Protein AF-A0A522BRF7-F1 (afdb_monomer)

Sequence (119 aa):
MVVQAAAGAQRKLGMETRAELAAFFSPSGPRACLAELALAGEHLLVGSWPMADPARLQGLSPAEQAVAALLLAGSTQADMARHRGVSERTVANQVQGLYRKLGVHSRVALAAVLQMRAG

Solvent-accessible surface area (backbone atoms only — not comparable to full-atom values): 7022 Å² total; per-residue (Å²): 141,70,71,68,62,53,61,56,48,25,67,75,68,71,40,93,44,73,64,55,50,50,46,40,68,27,86,69,14,56,54,55,66,45,43,80,45,77,54,98,88,42,85,41,81,48,62,67,85,70,59,56,28,66,79,62,47,70,83,44,54,74,70,51,46,54,52,50,45,41,54,64,69,68,52,48,55,65,53,49,11,64,76,67,76,49,54,46,68,57,40,52,53,52,51,52,52,49,28,61,75,70,76,33,92,47,73,65,51,45,47,53,61,32,28,40,62,83,129

Foldseek 3Di:
DPPVVQVVCCVVVVNPDSVLVCQCVDCQHLQVQWDWDQDPNDTDTDHDPPQFAVVLCVVDDPVLVVLLRCLSVVHDLVRVCVVVVHDSVVSVVSVVVSCVVQVHDDSSRSSGSGNGDDD

Radius of gyration: 16.09 Å; Cα contacts (8 Å, |Δi|>4): 114; chains: 1; bounding box: 34×35×46 Å

Structure (mmCIF, N/CA/C/O backbone):
data_AF-A0A522BRF7-F1
#
_entry.id   AF-A0A522BRF7-F1
#
loop_
_atom_site.group_PDB
_atom_site.id
_atom_site.type_symbol
_atom_site.label_atom_id
_atom_site.label_alt_id
_atom_site.label_comp_id
_atom_site.label_asym_id
_atom_site.label_entity_id
_atom_site.label_seq_id
_atom_site.pdbx_PDB_ins_code
_atom_site.Cartn_x
_atom_site.Cartn_y
_atom_site.Cartn_z
_atom_site.occupancy
_atom_site.B_iso_or_equiv
_atom_site.auth_seq_id
_atom_site.auth_comp_id
_atom_site.auth_asym_id
_atom_site.auth_atom_id
_atom_site.pdbx_PDB_model_num
ATOM 1 N N . MET A 1 1 ? 4.403 6.011 -35.173 1.00 36.34 1 MET A N 1
ATOM 2 C CA . MET A 1 1 ? 3.473 4.956 -34.703 1.00 36.34 1 MET A CA 1
ATOM 3 C C . MET A 1 1 ? 3.633 4.632 -33.200 1.00 36.34 1 MET A C 1
ATOM 5 O O . MET A 1 1 ? 3.444 3.494 -32.806 1.00 36.34 1 MET A O 1
ATOM 9 N N . VAL A 1 2 ? 3.949 5.615 -32.335 1.00 39.22 2 VAL A N 1
ATOM 10 C CA . VAL A 1 2 ? 4.232 5.390 -30.888 1.00 39.22 2 VAL A CA 1
ATOM 11 C C . VAL A 1 2 ? 3.130 5.967 -29.972 1.00 39.22 2 VAL A C 1
ATOM 13 O O . VAL A 1 2 ? 3.043 5.648 -28.793 1.00 39.22 2 VAL A O 1
ATOM 16 N N . VAL A 1 3 ? 2.216 6.781 -30.516 1.00 41.59 3 VAL A N 1
ATOM 17 C CA . VAL A 1 3 ? 1.229 7.544 -29.725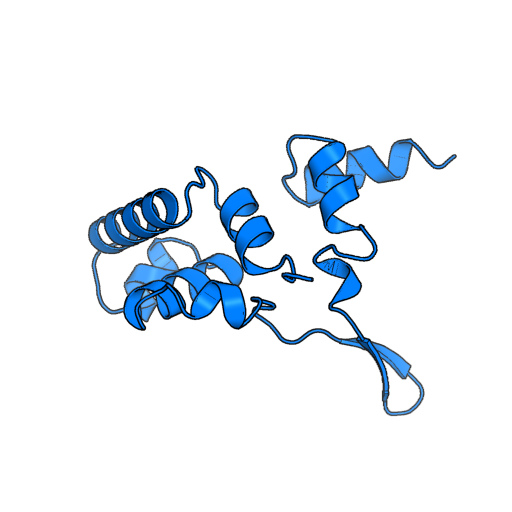 1.00 41.59 3 VAL A CA 1
ATOM 18 C C . VAL A 1 3 ? 0.000 6.709 -29.317 1.00 41.59 3 VAL A C 1
ATOM 20 O O . VAL A 1 3 ? -0.571 6.951 -28.257 1.00 41.59 3 VAL A O 1
ATOM 23 N N . GLN A 1 4 ? -0.387 5.687 -30.094 1.00 41.25 4 GLN A N 1
ATOM 24 C CA . GLN A 1 4 ? -1.579 4.866 -29.806 1.00 41.25 4 GLN A CA 1
ATOM 25 C C . GLN A 1 4 ? -1.372 3.812 -28.706 1.00 41.25 4 GLN A C 1
ATOM 27 O O . GLN A 1 4 ? -2.322 3.497 -27.988 1.00 41.25 4 GLN A O 1
ATOM 32 N N . ALA A 1 5 ? -0.148 3.305 -28.521 1.00 48.78 5 ALA A N 1
ATOM 33 C CA . ALA A 1 5 ? 0.144 2.311 -27.483 1.00 48.78 5 ALA A CA 1
ATOM 34 C C . ALA A 1 5 ? -0.060 2.880 -26.065 1.00 48.78 5 ALA A C 1
ATOM 36 O O . ALA A 1 5 ? -0.542 2.180 -25.175 1.00 48.78 5 ALA A O 1
ATOM 37 N N . ALA A 1 6 ? 0.220 4.175 -25.879 1.00 51.78 6 ALA A N 1
ATOM 38 C CA . ALA A 1 6 ? 0.078 4.862 -24.600 1.00 51.78 6 ALA A CA 1
ATOM 39 C C . ALA A 1 6 ? -1.385 4.932 -24.126 1.00 51.78 6 ALA A C 1
ATOM 41 O O . ALA A 1 6 ? -1.670 4.562 -22.995 1.00 51.78 6 ALA 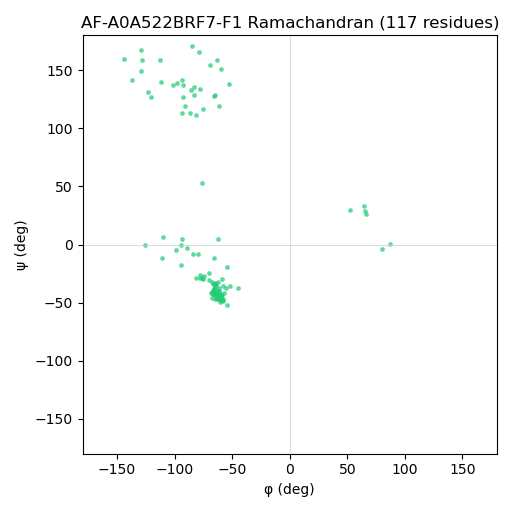A O 1
ATOM 42 N N . ALA A 1 7 ? -2.334 5.315 -24.988 1.00 53.06 7 ALA A N 1
ATOM 43 C CA . ALA A 1 7 ? -3.747 5.436 -24.604 1.00 53.06 7 ALA A CA 1
ATOM 44 C C . ALA A 1 7 ? -4.400 4.082 -24.263 1.00 53.06 7 ALA A C 1
ATOM 46 O O . ALA A 1 7 ? -5.245 3.990 -23.370 1.00 53.06 7 ALA A O 1
ATOM 47 N N . GLY A 1 8 ? -3.987 3.015 -24.959 1.00 55.97 8 GLY A N 1
ATOM 48 C CA . GLY A 1 8 ? -4.402 1.648 -24.641 1.00 55.97 8 GLY A CA 1
ATOM 49 C C . GLY A 1 8 ? -3.866 1.179 -23.288 1.00 55.97 8 GLY A C 1
ATOM 50 O O . GLY A 1 8 ? -4.610 0.576 -22.515 1.00 55.97 8 GLY A O 1
ATOM 51 N N . ALA A 1 9 ? -2.607 1.502 -22.984 1.00 61.06 9 ALA A N 1
ATOM 52 C CA . ALA A 1 9 ? -2.001 1.219 -21.690 1.00 61.06 9 ALA A CA 1
ATOM 53 C C . ALA A 1 9 ? -2.653 2.030 -20.557 1.00 61.06 9 ALA A C 1
ATOM 55 O O . ALA A 1 9 ? -2.982 1.442 -19.539 1.00 61.06 9 ALA A O 1
ATOM 56 N N . GLN A 1 10 ? -2.945 3.325 -20.747 1.00 67.12 10 GLN A N 1
ATOM 57 C CA . GLN A 1 10 ? -3.619 4.161 -19.737 1.00 67.12 10 GLN A CA 1
ATOM 58 C C . GLN A 1 10 ? -4.942 3.554 -19.265 1.00 67.12 10 GLN A C 1
ATOM 60 O O . GLN A 1 10 ? -5.130 3.346 -18.070 1.00 67.12 10 GLN A O 1
ATOM 65 N N . ARG A 1 11 ? -5.834 3.198 -20.205 1.00 67.12 11 ARG A N 1
ATOM 66 C CA . ARG A 1 11 ? -7.123 2.573 -19.863 1.00 67.12 11 ARG A CA 1
ATOM 67 C C . ARG A 1 11 ? -6.958 1.214 -19.194 1.00 67.12 11 ARG A C 1
ATOM 69 O O . ARG A 1 11 ? -7.684 0.917 -18.257 1.00 67.12 11 ARG A O 1
ATOM 76 N N . LYS A 1 12 ? -6.029 0.384 -19.677 1.00 63.72 12 LYS A N 1
ATOM 77 C CA . LYS A 1 12 ? -5.800 -0.953 -19.105 1.00 63.72 12 LYS A CA 1
ATOM 78 C C . LYS A 1 12 ? -5.163 -0.899 -17.716 1.00 63.72 12 LYS A C 1
ATOM 80 O O . LYS A 1 12 ? -5.411 -1.789 -16.915 1.00 63.72 12 LYS A O 1
ATOM 85 N N . LEU A 1 13 ? -4.357 0.124 -17.446 1.00 62.66 13 LEU A N 1
ATOM 86 C CA . LEU A 1 13 ? -3.652 0.315 -16.178 1.00 62.66 13 LEU A CA 1
ATOM 87 C C . LEU A 1 13 ? -4.417 1.218 -15.197 1.00 62.66 13 LEU A C 1
ATOM 89 O O . LEU A 1 13 ? -3.935 1.440 -14.091 1.00 62.66 13 LEU A O 1
ATOM 93 N N . GLY A 1 14 ? -5.595 1.731 -15.578 1.00 68.00 14 GLY A N 1
ATOM 94 C CA . GLY A 1 14 ? -6.415 2.600 -14.727 1.00 68.00 14 GLY A CA 1
ATOM 95 C C . GLY A 1 14 ? -5.764 3.949 -14.412 1.00 68.00 14 GLY A C 1
ATOM 96 O O . GLY A 1 14 ? -6.006 4.500 -13.344 1.00 68.00 14 GLY A O 1
ATOM 97 N N . MET A 1 15 ? -4.915 4.452 -15.310 1.00 79.94 15 MET A N 1
ATOM 98 C CA . MET A 1 15 ? -4.224 5.734 -15.155 1.00 79.94 15 MET A CA 1
ATOM 99 C C . MET A 1 15 ? -5.038 6.841 -15.820 1.00 79.94 15 MET A C 1
ATOM 101 O O . MET A 1 15 ? -5.386 6.742 -17.002 1.00 79.94 15 MET A O 1
ATOM 105 N N . GLU A 1 16 ? -5.321 7.901 -15.071 1.00 73.12 16 GLU A N 1
ATOM 106 C CA . GLU A 1 16 ? -6.154 9.026 -15.495 1.00 73.12 16 GLU A CA 1
ATOM 107 C C . GLU A 1 16 ? -5.404 9.947 -16.460 1.00 73.12 16 GLU A C 1
ATOM 109 O O . GLU A 1 16 ? -6.002 10.554 -17.351 1.00 73.12 16 GLU A O 1
ATOM 114 N N . THR A 1 17 ? -4.074 10.025 -16.337 1.00 76.06 17 THR A N 1
ATOM 115 C CA . THR A 1 17 ? -3.267 10.961 -17.129 1.00 76.06 17 THR A CA 1
ATOM 116 C C . THR A 1 17 ? -2.101 10.294 -17.852 1.00 76.06 17 THR A C 1
ATOM 118 O O . THR A 1 17 ? -1.632 9.208 -17.509 1.00 76.06 17 THR A O 1
ATOM 121 N N . ARG A 1 18 ? -1.604 10.950 -18.910 1.00 67.81 18 ARG A N 1
ATOM 122 C CA . ARG A 1 18 ? -0.395 10.489 -19.621 1.00 67.81 18 ARG A CA 1
ATOM 123 C C . ARG A 1 18 ? 0.857 10.676 -18.765 1.00 67.81 18 ARG A C 1
ATOM 125 O O . ARG A 1 18 ? 1.828 9.954 -18.966 1.00 67.81 18 ARG A O 1
ATOM 132 N N . ALA A 1 19 ? 0.821 11.618 -17.822 1.00 67.19 19 ALA A N 1
ATOM 133 C CA . ALA A 1 19 ? 1.894 11.858 -16.867 1.00 67.19 19 ALA A CA 1
ATOM 134 C C . ALA A 1 19 ? 2.040 10.689 -15.883 1.00 67.19 19 ALA A C 1
ATOM 136 O O . ALA A 1 19 ? 3.159 10.254 -15.640 1.00 67.19 19 ALA A O 1
ATOM 137 N N . GLU A 1 20 ? 0.935 10.113 -15.401 1.00 62.72 20 GLU A N 1
ATOM 138 C CA . GLU A 1 20 ? 0.963 8.891 -14.581 1.00 62.72 20 GLU A CA 1
ATOM 139 C C . GLU A 1 20 ? 1.561 7.707 -15.340 1.00 62.72 20 GLU A C 1
ATOM 141 O O . GLU A 1 20 ? 2.405 6.990 -14.806 1.00 62.72 20 GLU A O 1
ATOM 146 N N . LEU A 1 21 ? 1.194 7.543 -16.616 1.00 70.75 21 LEU A N 1
ATOM 147 C CA . LEU A 1 21 ? 1.796 6.523 -17.470 1.00 70.75 21 LEU A CA 1
ATOM 148 C C . LEU A 1 21 ? 3.305 6.755 -17.642 1.00 70.75 21 LEU A C 1
ATOM 150 O O . LEU A 1 21 ? 4.096 5.826 -17.502 1.00 70.75 21 LEU A O 1
ATOM 154 N N . ALA A 1 22 ? 3.722 7.990 -17.926 1.00 72.06 22 ALA A N 1
ATOM 155 C CA . ALA A 1 22 ? 5.135 8.329 -18.073 1.00 72.06 22 ALA A CA 1
ATOM 156 C C . ALA A 1 22 ? 5.919 8.114 -16.767 1.00 72.06 22 ALA A C 1
ATOM 158 O O . ALA A 1 22 ? 7.028 7.589 -16.805 1.00 72.06 22 ALA A O 1
ATOM 159 N N . ALA A 1 23 ? 5.331 8.449 -15.616 1.00 65.31 23 ALA A N 1
ATOM 160 C CA . ALA A 1 23 ? 5.916 8.208 -14.303 1.00 65.31 23 ALA A CA 1
ATOM 161 C C . ALA A 1 23 ? 6.034 6.707 -13.996 1.00 65.31 23 ALA A C 1
ATOM 163 O O . ALA A 1 23 ? 7.057 6.274 -13.472 1.00 65.31 23 ALA A O 1
ATOM 164 N N . PHE A 1 24 ? 5.044 5.896 -14.385 1.00 65.56 24 PHE A N 1
ATOM 165 C CA . PHE A 1 24 ? 5.081 4.442 -14.214 1.00 65.56 24 PHE A CA 1
ATOM 166 C C . PHE A 1 24 ? 6.248 3.782 -14.969 1.00 65.56 24 PHE A C 1
ATOM 168 O O . PHE A 1 24 ? 6.927 2.899 -14.441 1.00 65.56 24 PHE A O 1
ATOM 175 N N . PHE A 1 25 ? 6.487 4.233 -16.204 1.00 67.00 25 PHE A N 1
ATOM 176 C CA . PHE A 1 25 ? 7.542 3.733 -17.094 1.00 67.00 25 PHE A CA 1
ATOM 177 C C . PHE A 1 25 ? 8.857 4.530 -17.017 1.00 67.00 25 PHE A C 1
ATOM 179 O O . PHE A 1 25 ? 9.777 4.253 -17.785 1.00 67.00 25 PHE A O 1
ATOM 186 N N . SER A 1 26 ? 8.954 5.508 -16.114 1.00 67.00 26 SER A N 1
ATOM 187 C CA . SER A 1 26 ? 10.165 6.301 -15.893 1.00 67.00 26 SER A CA 1
ATOM 188 C C . SER A 1 26 ? 11.344 5.403 -15.478 1.00 67.00 26 SER A C 1
ATOM 190 O O . SER A 1 26 ? 11.119 4.394 -14.805 1.00 67.00 26 SER A O 1
ATOM 192 N N . PRO A 1 27 ? 12.602 5.780 -15.782 1.00 59.88 27 PRO A N 1
ATOM 193 C CA . PRO A 1 27 ? 13.794 5.131 -15.227 1.00 59.88 27 PRO A CA 1
ATOM 194 C C . PRO A 1 27 ? 13.834 5.079 -13.690 1.00 59.88 27 PRO A C 1
ATOM 196 O O . PRO A 1 27 ? 14.567 4.277 -13.127 1.00 59.88 27 PRO A O 1
ATOM 199 N N . SER A 1 28 ? 13.052 5.920 -13.009 1.00 61.06 28 SER A N 1
ATOM 200 C CA . SER A 1 28 ? 12.875 5.913 -11.545 1.00 61.06 28 SER A CA 1
ATOM 201 C C . SER A 1 28 ? 11.480 5.433 -11.121 1.00 61.06 28 SER A C 1
ATOM 203 O O . SER A 1 28 ? 11.103 5.535 -9.955 1.00 61.06 28 SER A O 1
ATOM 205 N N . GLY A 1 29 ? 10.683 4.976 -12.084 1.00 63.34 29 GLY A N 1
ATOM 206 C CA . GLY A 1 29 ? 9.311 4.542 -11.894 1.00 63.34 29 GLY A CA 1
ATOM 207 C C . GLY A 1 29 ? 9.202 3.085 -11.440 1.00 63.34 29 GLY A C 1
ATOM 208 O O . GLY A 1 29 ? 10.176 2.335 -11.496 1.00 63.34 29 GLY A O 1
ATOM 209 N N . PRO A 1 30 ? 7.996 2.642 -11.056 1.00 60.34 30 PRO A N 1
ATOM 210 C CA . PRO A 1 30 ? 7.693 1.263 -10.682 1.00 60.34 30 PRO A CA 1
ATOM 211 C C . PRO A 1 30 ? 8.271 0.184 -11.609 1.00 60.34 30 PRO A C 1
ATOM 213 O O . PRO A 1 30 ? 8.735 -0.847 -11.126 1.00 60.34 30 PRO A O 1
ATOM 216 N N . ARG A 1 31 ? 8.305 0.409 -12.935 1.00 59.81 31 ARG A N 1
ATOM 217 C CA . ARG A 1 31 ? 8.893 -0.562 -13.877 1.00 59.81 31 ARG A CA 1
ATOM 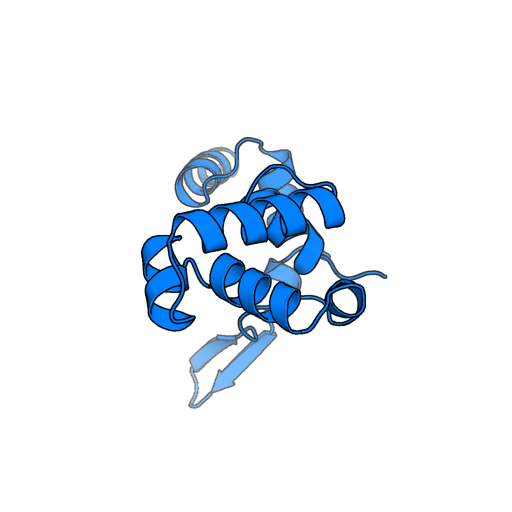218 C C . ARG A 1 31 ? 10.408 -0.716 -13.726 1.00 59.81 31 ARG A C 1
ATOM 220 O O . ARG A 1 31 ? 10.914 -1.810 -13.951 1.00 59.81 31 ARG A O 1
ATOM 227 N N . ALA A 1 32 ? 11.129 0.337 -13.347 1.00 59.12 32 ALA A N 1
ATOM 228 C CA . ALA A 1 32 ? 12.587 0.296 -13.181 1.00 59.12 32 ALA A CA 1
ATOM 229 C C . ALA A 1 32 ? 13.043 -0.618 -12.036 1.00 59.12 32 ALA A C 1
ATOM 231 O O . ALA A 1 32 ? 14.218 -0.932 -11.890 1.00 59.12 32 ALA A O 1
ATOM 232 N N . CYS A 1 33 ? 12.090 -1.044 -11.219 1.00 58.69 33 CYS A N 1
ATOM 233 C CA . CYS A 1 33 ? 12.292 -1.909 -10.082 1.00 58.69 33 CYS A CA 1
ATOM 234 C C . CYS A 1 33 ? 12.304 -3.405 -10.513 1.00 58.69 33 CYS A C 1
ATOM 236 O O . CYS A 1 33 ? 12.603 -4.278 -9.699 1.00 58.69 33 CYS A O 1
ATOM 238 N N . LEU A 1 34 ? 11.969 -3.716 -11.779 1.00 64.94 34 LEU A N 1
ATOM 239 C CA . LEU A 1 34 ? 12.019 -5.063 -12.359 1.00 64.94 34 LEU A CA 1
ATOM 240 C C . LEU A 1 34 ? 13.443 -5.389 -12.836 1.00 64.94 34 LEU A C 1
ATOM 242 O O . LEU A 1 34 ? 14.028 -4.629 -13.604 1.00 64.94 34 LEU A O 1
ATOM 246 N N . ALA A 1 35 ? 13.975 -6.536 -12.423 1.00 68.06 35 ALA A N 1
ATOM 247 C CA . ALA A 1 35 ? 15.227 -7.090 -12.922 1.00 68.06 35 ALA A CA 1
ATOM 248 C C . ALA A 1 35 ? 14.955 -8.073 -14.067 1.00 68.06 35 ALA A C 1
ATOM 250 O O . ALA A 1 35 ? 14.000 -8.846 -14.013 1.00 68.06 35 ALA A O 1
ATOM 251 N N . GLU A 1 36 ? 15.803 -8.074 -15.091 1.00 76.06 36 GLU A N 1
ATOM 252 C CA . GLU A 1 36 ? 15.820 -9.149 -16.082 1.00 76.06 36 GLU A CA 1
ATOM 253 C C . GLU A 1 36 ? 16.717 -10.283 -15.576 1.00 76.06 36 GLU A C 1
ATOM 255 O O . GLU A 1 36 ? 17.826 -10.035 -15.101 1.00 76.06 36 GLU A O 1
ATOM 260 N N . LEU A 1 37 ? 16.243 -11.525 -15.650 1.00 79.50 37 LEU A N 1
ATOM 261 C CA . LEU A 1 37 ? 17.012 -12.702 -15.264 1.00 79.50 37 LEU A CA 1
ATOM 262 C C . LEU A 1 37 ? 16.838 -13.840 -16.259 1.00 79.50 37 LEU A C 1
ATOM 264 O O . LEU A 1 37 ? 15.746 -14.071 -16.769 1.00 79.50 37 LEU A O 1
ATOM 268 N N . ALA A 1 38 ? 17.932 -14.555 -16.512 1.00 86.00 38 ALA A N 1
ATOM 269 C CA . ALA A 1 38 ? 17.925 -15.767 -17.312 1.00 86.00 38 ALA A CA 1
ATOM 270 C C . ALA A 1 38 ? 17.779 -16.984 -16.386 1.00 86.00 38 ALA A C 1
ATOM 272 O O . ALA A 1 38 ? 18.686 -17.281 -15.607 1.00 86.00 38 ALA A O 1
ATOM 273 N N . LEU A 1 39 ? 16.651 -17.694 -16.463 1.00 78.62 39 LEU A N 1
ATOM 274 C CA . LEU A 1 39 ? 16.436 -18.968 -15.765 1.00 78.62 39 LEU A CA 1
ATOM 275 C C . LEU A 1 39 ? 16.134 -20.054 -16.788 1.00 78.62 39 LEU A C 1
ATOM 277 O O . LEU A 1 39 ? 15.243 -19.898 -17.611 1.00 78.62 39 LEU A O 1
ATOM 281 N N . ALA A 1 40 ? 16.884 -21.157 -16.732 1.00 88.56 40 ALA A N 1
ATOM 282 C CA . ALA A 1 40 ? 16.702 -22.310 -17.620 1.00 88.56 40 ALA A CA 1
ATOM 283 C C . ALA A 1 40 ? 16.684 -21.968 -19.131 1.00 88.56 40 ALA A C 1
ATOM 285 O O . ALA A 1 40 ? 16.059 -22.669 -19.919 1.00 88.56 40 ALA A O 1
ATOM 286 N N . GLY A 1 41 ? 17.388 -20.906 -19.543 1.00 87.12 41 GLY A N 1
ATOM 287 C CA . GLY A 1 41 ? 17.424 -20.443 -20.936 1.00 87.12 41 GLY A CA 1
ATOM 288 C C . GLY A 1 41 ? 16.299 -19.476 -21.326 1.00 87.12 41 GLY A C 1
ATOM 289 O O . GLY A 1 41 ? 16.276 -19.017 -22.464 1.00 87.12 41 GLY A O 1
ATOM 290 N N . GLU A 1 42 ? 15.407 -19.122 -20.400 1.00 77.75 42 GLU A N 1
ATOM 291 C CA . GLU A 1 42 ? 14.349 -18.131 -20.608 1.00 77.75 42 GLU A CA 1
ATOM 292 C C . GLU A 1 42 ? 14.712 -16.784 -19.975 1.00 77.75 42 GLU A C 1
ATOM 294 O O . GLU A 1 42 ? 15.192 -16.729 -18.842 1.00 77.75 42 GLU A O 1
ATOM 299 N N . HIS A 1 43 ? 14.449 -15.691 -20.697 1.00 77.06 43 HIS A N 1
ATOM 300 C CA . HIS A 1 43 ? 14.577 -14.325 -20.187 1.00 77.06 43 HIS A CA 1
ATOM 301 C C . HIS A 1 43 ? 13.280 -13.904 -19.492 1.00 77.06 43 HIS A C 1
ATOM 303 O O . HIS A 1 43 ? 12.237 -13.744 -20.129 1.00 77.06 43 HIS A O 1
ATOM 309 N N . LEU A 1 44 ? 13.349 -13.711 -18.179 1.00 72.50 44 LEU A N 1
ATOM 310 C CA . LEU A 1 44 ? 12.230 -13.336 -17.325 1.00 72.50 44 LEU A CA 1
ATOM 311 C C . LEU A 1 44 ? 12.424 -11.912 -16.804 1.00 72.50 44 LEU A C 1
ATOM 313 O O . LEU A 1 44 ? 13.517 -11.539 -16.389 1.00 72.50 44 LEU A O 1
ATOM 317 N N . LEU A 1 45 ? 11.342 -11.135 -16.750 1.00 69.94 45 LEU A N 1
ATOM 318 C CA . LEU A 1 45 ? 11.289 -9.915 -15.942 1.00 69.94 45 LEU A CA 1
ATOM 319 C C . LEU A 1 45 ? 10.747 -10.273 -14.562 1.00 69.94 45 LEU A C 1
ATOM 321 O O . LEU A 1 45 ? 9.612 -10.734 -14.441 1.00 69.94 45 LEU A O 1
ATOM 325 N N . VAL A 1 46 ? 11.541 -10.043 -13.523 1.00 71.62 46 VAL A N 1
ATOM 326 C CA . VAL A 1 46 ? 11.197 -10.381 -12.144 1.00 71.62 46 VAL A CA 1
ATOM 327 C C . VAL A 1 46 ? 11.254 -9.142 -11.270 1.00 71.62 46 VAL A C 1
ATOM 329 O O . VAL A 1 46 ? 12.210 -8.375 -11.281 1.00 71.62 46 VAL A O 1
ATOM 332 N N . GLY A 1 47 ? 10.197 -8.954 -10.491 1.00 68.25 47 GLY A N 1
ATOM 333 C CA . GLY A 1 47 ? 10.111 -7.952 -9.439 1.00 68.25 47 GLY A CA 1
ATOM 334 C C . GLY A 1 47 ? 9.644 -8.598 -8.145 1.00 68.25 47 GLY A C 1
ATOM 335 O O . GLY A 1 47 ? 8.894 -9.574 -8.172 1.00 68.25 47 GLY A O 1
ATOM 336 N N . SER A 1 48 ? 10.070 -8.066 -7.002 1.00 61.81 48 SER A N 1
ATOM 337 C CA . SER A 1 48 ? 9.592 -8.522 -5.697 1.00 61.81 48 SER A CA 1
ATOM 338 C C . SER A 1 48 ? 8.246 -7.882 -5.363 1.00 61.81 48 SER A C 1
ATOM 340 O O . SER A 1 48 ? 8.151 -6.685 -5.122 1.00 61.81 48 SER A O 1
ATOM 342 N N . TRP A 1 49 ? 7.172 -8.664 -5.327 1.00 54.47 49 TRP A N 1
ATOM 343 C CA . TRP A 1 49 ? 5.854 -8.138 -4.979 1.00 54.47 49 TRP A CA 1
ATOM 344 C C . TRP A 1 49 ? 5.548 -8.263 -3.474 1.00 54.47 49 TRP A C 1
ATOM 346 O O . TRP A 1 49 ? 5.776 -9.338 -2.917 1.00 54.47 49 TRP A O 1
ATOM 356 N N . PRO A 1 50 ? 4.971 -7.230 -2.820 1.00 60.38 50 PRO A N 1
ATOM 357 C CA . PRO A 1 50 ? 4.697 -5.891 -3.344 1.00 60.38 50 PRO A CA 1
ATOM 358 C C . PRO A 1 50 ? 5.966 -5.024 -3.386 1.00 60.38 50 PRO A C 1
ATOM 360 O O . PRO A 1 50 ? 6.700 -4.946 -2.405 1.00 60.38 50 PRO A O 1
ATOM 363 N N . MET A 1 51 ? 6.192 -4.336 -4.512 1.00 69.12 51 MET A N 1
ATOM 364 C CA . MET A 1 51 ? 7.400 -3.534 -4.781 1.00 69.12 51 MET A CA 1
ATOM 365 C C . MET A 1 51 ? 7.410 -2.195 -4.031 1.00 69.12 51 MET A C 1
ATOM 367 O O . MET A 1 51 ? 7.530 -1.143 -4.646 1.00 69.12 51 MET A O 1
ATOM 371 N N . ALA A 1 52 ? 7.217 -2.191 -2.716 1.00 79.12 52 ALA A N 1
ATOM 372 C CA . ALA A 1 52 ? 7.285 -0.963 -1.930 1.00 79.12 52 ALA A CA 1
ATOM 373 C C . ALA A 1 52 ? 8.741 -0.618 -1.568 1.00 79.12 52 ALA A C 1
ATOM 375 O O . ALA A 1 52 ? 9.500 -1.484 -1.135 1.00 79.12 52 ALA A O 1
ATOM 376 N N . ASP A 1 53 ? 9.118 0.652 -1.713 1.00 81.38 53 ASP A N 1
ATOM 377 C CA . ASP A 1 53 ? 10.367 1.210 -1.203 1.00 81.38 53 ASP A CA 1
ATOM 378 C C . ASP A 1 53 ? 10.389 1.075 0.334 1.00 81.38 53 ASP A C 1
ATOM 380 O O . ASP A 1 53 ? 9.529 1.653 1.016 1.00 81.38 53 ASP A O 1
ATOM 384 N N . PRO A 1 54 ? 11.363 0.342 0.911 1.00 81.94 54 PRO A N 1
ATOM 385 C CA . PRO A 1 54 ? 11.489 0.186 2.355 1.00 81.94 54 PRO A CA 1
ATOM 386 C C . PRO A 1 54 ? 11.504 1.517 3.115 1.00 81.94 54 PRO A C 1
ATOM 388 O O . PRO A 1 54 ? 10.912 1.602 4.190 1.00 81.94 54 PRO A O 1
ATOM 391 N N . ALA A 1 55 ? 12.108 2.572 2.556 1.00 84.12 55 ALA A N 1
ATOM 392 C CA . ALA A 1 55 ? 12.160 3.887 3.194 1.00 84.12 55 ALA A CA 1
ATOM 393 C C . ALA A 1 55 ? 10.760 4.504 3.361 1.00 84.12 55 ALA A C 1
ATOM 395 O O . ALA A 1 55 ? 10.465 5.145 4.369 1.00 84.12 55 ALA A O 1
ATOM 396 N N . ARG A 1 56 ? 9.854 4.260 2.406 1.00 85.00 56 ARG A N 1
ATOM 397 C CA . ARG A 1 56 ? 8.460 4.730 2.462 1.00 85.00 56 ARG A CA 1
ATOM 398 C C . ARG A 1 56 ? 7.615 3.929 3.449 1.00 85.00 56 ARG A C 1
ATOM 400 O O . ARG A 1 56 ? 6.661 4.468 4.009 1.00 85.00 56 ARG A O 1
ATOM 407 N N . LEU A 1 57 ? 7.973 2.670 3.702 1.00 87.12 57 LEU A N 1
ATOM 408 C CA . LEU A 1 57 ? 7.290 1.823 4.680 1.00 87.12 57 LEU A CA 1
ATOM 409 C C . LEU A 1 57 ? 7.675 2.137 6.131 1.00 87.12 57 LEU A C 1
ATOM 411 O O . LEU A 1 57 ? 6.857 1.907 7.019 1.00 87.12 57 LEU A O 1
ATOM 415 N N . GLN A 1 58 ? 8.870 2.679 6.391 1.00 86.75 58 GLN A N 1
ATOM 416 C CA . GLN A 1 58 ? 9.355 2.958 7.754 1.00 86.75 58 GLN A CA 1
ATOM 417 C C . GLN A 1 58 ? 8.449 3.911 8.557 1.00 86.75 58 GLN A C 1
ATOM 419 O O . GLN A 1 58 ? 8.364 3.790 9.775 1.00 86.75 58 GLN A O 1
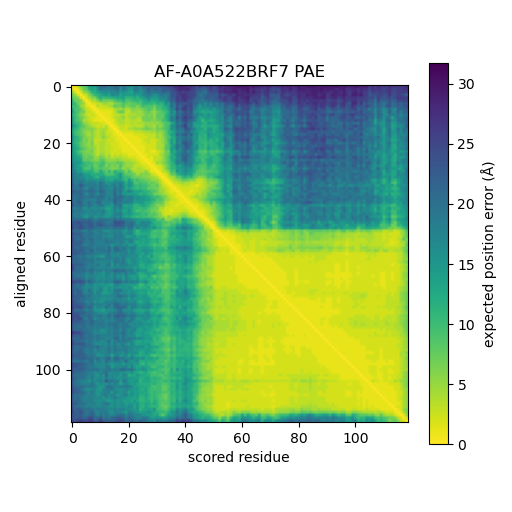ATOM 424 N N . GLY A 1 59 ? 7.735 4.829 7.895 1.00 87.25 59 GLY A N 1
ATOM 425 C CA . GLY A 1 59 ? 6.784 5.740 8.551 1.00 87.25 59 GLY A CA 1
ATOM 426 C C . GLY A 1 59 ? 5.419 5.116 8.882 1.00 87.25 59 GLY A C 1
ATOM 427 O O . GLY A 1 59 ? 4.583 5.747 9.540 1.00 87.25 59 GLY A O 1
ATOM 428 N N . LEU A 1 60 ? 5.159 3.893 8.417 1.00 93.12 60 LEU A N 1
ATOM 429 C CA . LEU A 1 60 ? 3.906 3.176 8.622 1.00 93.12 60 LEU A CA 1
ATOM 430 C C . LEU A 1 60 ? 4.029 2.187 9.783 1.00 93.12 60 LEU A C 1
ATOM 432 O O . LEU A 1 60 ? 5.017 1.473 9.921 1.00 93.12 60 LEU A O 1
ATOM 436 N N . SER A 1 61 ? 2.981 2.110 10.598 1.00 94.56 61 SER A N 1
ATOM 437 C CA . SER A 1 61 ? 2.825 1.055 11.599 1.00 94.56 61 SER A CA 1
ATOM 438 C C . SER A 1 61 ? 2.714 -0.325 10.931 1.00 94.56 61 SER A C 1
ATOM 440 O O . SER A 1 61 ? 2.284 -0.414 9.777 1.00 94.56 61 SER A O 1
ATOM 442 N N . PRO A 1 62 ? 2.988 -1.429 11.652 1.00 92.00 62 PRO A N 1
ATOM 443 C CA . PRO A 1 62 ? 2.843 -2.778 11.097 1.00 92.00 62 PRO A CA 1
ATOM 444 C C . PRO A 1 62 ? 1.442 -3.056 10.528 1.00 92.00 62 PRO A C 1
ATOM 446 O O . PRO A 1 62 ? 1.287 -3.690 9.484 1.00 92.00 62 PRO A O 1
ATOM 449 N N . ALA A 1 63 ? 0.399 -2.531 11.179 1.00 90.81 63 ALA A N 1
ATOM 450 C CA . ALA A 1 63 ? -0.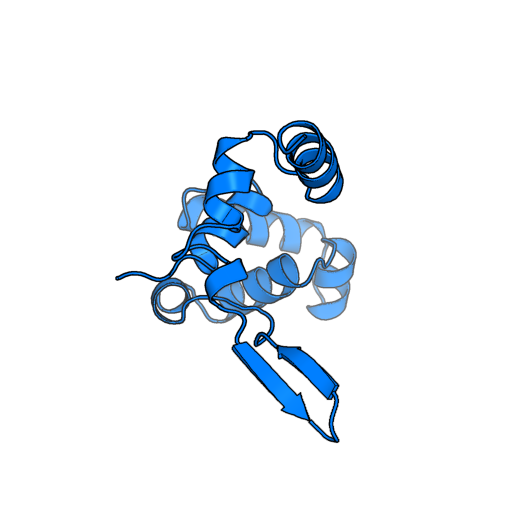970 -2.668 10.698 1.00 90.81 63 ALA A CA 1
ATOM 451 C C . ALA A 1 63 ? -1.191 -1.930 9.366 1.00 90.81 63 ALA A C 1
ATOM 453 O O . ALA A 1 63 ? -1.803 -2.499 8.460 1.00 90.81 63 ALA A O 1
ATOM 454 N N . GLU A 1 64 ? -0.675 -0.704 9.242 1.00 94.69 64 GLU A N 1
ATOM 455 C CA . GLU A 1 64 ? -0.729 0.105 8.019 1.00 94.69 64 GLU A CA 1
ATOM 456 C C . GLU A 1 64 ? 0.081 -0.522 6.882 1.00 94.69 64 GLU A C 1
ATOM 458 O O . GLU A 1 64 ? -0.404 -0.557 5.756 1.00 94.69 64 GLU A O 1
ATOM 463 N N . GLN A 1 65 ? 1.263 -1.075 7.169 1.00 93.38 65 GLN A N 1
ATOM 464 C CA . GLN A 1 65 ? 2.071 -1.804 6.185 1.00 93.38 65 GLN A CA 1
ATOM 465 C C . GLN A 1 65 ? 1.317 -3.020 5.638 1.00 93.38 65 GLN A C 1
ATOM 467 O O . GLN A 1 65 ? 1.275 -3.226 4.429 1.00 93.38 65 GLN A O 1
ATOM 472 N N . ALA A 1 66 ? 0.651 -3.792 6.500 1.00 91.38 66 ALA A N 1
ATOM 473 C CA . ALA A 1 66 ? -0.153 -4.932 6.066 1.00 91.38 66 ALA A CA 1
ATOM 474 C C . ALA A 1 66 ? -1.372 -4.508 5.219 1.00 91.38 66 ALA A C 1
ATOM 476 O O . ALA A 1 66 ? -1.701 -5.162 4.230 1.00 91.38 66 ALA A O 1
ATOM 477 N N . VAL A 1 67 ? -2.035 -3.397 5.563 1.00 94.25 67 VAL A N 1
ATOM 478 C CA . VAL A 1 67 ? -3.108 -2.810 4.733 1.00 94.25 67 VAL A CA 1
ATOM 479 C C . VAL A 1 67 ? -2.553 -2.356 3.381 1.00 94.25 67 VAL A C 1
ATOM 481 O O . VAL A 1 67 ? -3.134 -2.675 2.346 1.00 94.25 67 VAL A O 1
ATOM 484 N N . ALA A 1 68 ? -1.413 -1.663 3.377 1.00 93.31 68 ALA A N 1
ATOM 485 C CA . ALA A 1 68 ? -0.735 -1.208 2.171 1.00 93.31 68 ALA A CA 1
ATOM 486 C C . ALA A 1 68 ? -0.341 -2.381 1.263 1.00 93.31 68 ALA A C 1
ATOM 488 O O . ALA A 1 68 ? -0.587 -2.323 0.064 1.00 93.31 68 ALA A O 1
ATOM 489 N N . ALA A 1 69 ? 0.192 -3.469 1.823 1.00 90.00 69 ALA A N 1
ATOM 490 C CA . ALA A 1 69 ? 0.560 -4.667 1.075 1.00 90.00 69 ALA A CA 1
ATOM 491 C C . ALA A 1 69 ? -0.651 -5.305 0.379 1.00 90.00 69 ALA A C 1
ATOM 493 O O . ALA A 1 69 ? -0.584 -5.605 -0.812 1.00 90.00 69 ALA A O 1
ATOM 494 N N . LEU A 1 70 ? -1.781 -5.447 1.080 1.00 89.50 70 LEU A N 1
ATOM 495 C CA . LEU A 1 70 ? -3.016 -5.983 0.495 1.00 89.50 70 LEU A CA 1
ATOM 496 C C . LEU A 1 70 ? -3.592 -5.059 -0.589 1.00 89.50 70 LEU A C 1
ATOM 498 O O . LEU A 1 70 ? -4.079 -5.537 -1.617 1.00 89.50 70 LEU A O 1
ATOM 502 N N . LEU A 1 71 ? -3.508 -3.739 -0.384 1.00 90.38 71 LEU A N 1
ATOM 503 C CA . LEU A 1 71 ? -3.898 -2.745 -1.383 1.00 90.38 71 LEU A CA 1
ATOM 504 C C . LEU A 1 71 ? -2.989 -2.781 -2.610 1.00 90.38 71 LEU A C 1
ATOM 506 O O . LEU A 1 71 ? -3.496 -2.685 -3.726 1.00 90.38 71 LEU A O 1
ATOM 510 N N . LEU A 1 72 ? -1.681 -2.939 -2.434 1.00 87.19 72 LEU A N 1
ATOM 511 C CA . LEU A 1 72 ? -0.762 -3.124 -3.549 1.00 87.19 72 LEU A CA 1
ATOM 512 C C . LEU A 1 72 ? -1.129 -4.405 -4.295 1.00 87.19 72 LEU A C 1
ATOM 514 O O . LEU A 1 72 ? -1.354 -4.328 -5.494 1.00 87.19 72 LEU A O 1
ATOM 518 N N . ALA A 1 73 ? -1.370 -5.508 -3.577 1.00 82.44 73 ALA A N 1
ATOM 519 C CA . ALA A 1 73 ? -1.758 -6.824 -4.093 1.00 82.44 73 ALA A CA 1
ATOM 520 C C . ALA A 1 73 ? -3.099 -6.912 -4.848 1.00 82.44 73 ALA A C 1
ATOM 522 O O . ALA A 1 73 ? -3.511 -8.007 -5.214 1.00 82.44 73 ALA A O 1
ATOM 523 N N . GLY A 1 74 ? -3.806 -5.808 -5.088 1.00 81.94 74 GLY A N 1
ATOM 524 C CA . GLY A 1 74 ? -5.072 -5.850 -5.830 1.00 81.94 74 GLY A CA 1
ATOM 525 C C . GLY A 1 74 ? -6.290 -6.288 -5.003 1.00 81.94 74 GLY A C 1
ATOM 526 O O . GLY A 1 74 ? -7.411 -6.150 -5.485 1.00 81.94 74 GLY A O 1
ATOM 527 N N . SER A 1 75 ? -6.114 -6.660 -3.727 1.00 84.94 75 SER A N 1
ATOM 528 C CA . SER A 1 75 ? -7.198 -7.102 -2.830 1.00 84.94 75 SER A CA 1
ATOM 529 C C . SER A 1 75 ? -8.352 -6.101 -2.768 1.00 84.94 75 SER A C 1
ATOM 531 O O . SER A 1 75 ? -8.125 -4.887 -2.696 1.00 84.94 75 SER A O 1
ATOM 533 N N . THR A 1 76 ? -9.588 -6.593 -2.775 1.00 89.25 76 THR A N 1
ATOM 534 C CA . THR A 1 76 ? -10.765 -5.763 -2.491 1.00 89.25 76 THR A CA 1
ATOM 535 C C . THR A 1 76 ? -10.911 -5.537 -0.985 1.00 89.25 76 THR A C 1
ATOM 537 O O . THR A 1 76 ? -10.309 -6.244 -0.176 1.00 89.25 76 THR A O 1
ATOM 540 N N . GLN A 1 77 ? -11.742 -4.575 -0.572 1.00 90.31 77 GLN A N 1
ATOM 541 C CA . GLN A 1 77 ? -12.010 -4.360 0.856 1.00 90.31 77 GLN A CA 1
ATOM 542 C C . GLN A 1 77 ? -12.669 -5.586 1.511 1.00 90.31 77 GLN A C 1
ATOM 544 O O . GLN A 1 77 ? -12.369 -5.884 2.665 1.00 90.31 77 GLN A O 1
ATOM 549 N N . ALA A 1 78 ? -13.480 -6.337 0.757 1.00 90.00 78 ALA A N 1
ATOM 550 C CA . ALA A 1 78 ? -14.063 -7.606 1.186 1.00 90.00 78 ALA A CA 1
ATOM 551 C C . ALA A 1 78 ? -13.003 -8.706 1.375 1.00 90.00 78 ALA A C 1
ATOM 553 O O . ALA A 1 78 ? -13.060 -9.475 2.335 1.00 90.00 78 ALA A O 1
ATOM 554 N N . ASP A 1 79 ? -12.001 -8.779 0.496 1.00 90.00 79 ASP A N 1
ATOM 555 C CA . ASP A 1 79 ? -10.890 -9.732 0.646 1.00 90.00 79 ASP A CA 1
ATOM 556 C C . ASP A 1 79 ? -10.019 -9.374 1.846 1.00 90.00 79 ASP A C 1
ATOM 558 O O . ASP A 1 79 ? -9.659 -10.238 2.640 1.00 90.00 79 ASP A O 1
ATOM 562 N N . MET A 1 80 ? -9.740 -8.084 2.026 1.00 94.06 80 MET A N 1
ATOM 563 C CA . MET A 1 80 ? -8.989 -7.571 3.170 1.00 94.06 80 MET A CA 1
ATOM 564 C C . MET A 1 80 ? -9.719 -7.825 4.490 1.00 94.06 80 MET A C 1
ATOM 566 O O . MET A 1 80 ? -9.083 -8.201 5.472 1.00 94.06 80 MET A O 1
ATOM 570 N N . ALA A 1 81 ? -11.041 -7.645 4.514 1.00 95.25 81 ALA A N 1
ATOM 571 C CA . ALA A 1 81 ? -11.885 -7.910 5.673 1.00 95.25 81 ALA A CA 1
ATOM 572 C C . ALA A 1 81 ? -11.800 -9.387 6.076 1.00 95.25 81 ALA A C 1
ATOM 574 O O . ALA A 1 81 ? -11.490 -9.697 7.228 1.00 95.25 81 ALA A O 1
ATOM 575 N N . ARG A 1 82 ? -11.959 -10.290 5.098 1.00 93.81 82 ARG A N 1
ATOM 576 C CA . ARG A 1 82 ? -11.799 -11.739 5.283 1.00 93.81 82 ARG A CA 1
ATOM 577 C C . ARG A 1 82 ? -10.397 -12.108 5.760 1.00 93.81 82 ARG A C 1
ATOM 579 O O . ARG A 1 82 ? -10.263 -12.835 6.736 1.00 93.81 82 ARG A O 1
ATOM 586 N N . HIS A 1 83 ? -9.362 -11.567 5.122 1.00 92.44 83 HIS A N 1
ATOM 587 C CA . HIS A 1 83 ? -7.969 -11.865 5.455 1.00 92.44 83 HIS A CA 1
ATOM 588 C C . HIS A 1 83 ? -7.583 -11.394 6.864 1.00 92.44 83 HIS A C 1
ATOM 590 O O . HIS A 1 83 ? -6.780 -12.032 7.536 1.00 92.44 83 HIS A O 1
ATOM 596 N N . ARG A 1 84 ? -8.152 -10.275 7.323 1.00 93.50 84 ARG A N 1
ATOM 597 C CA . ARG A 1 84 ? -7.811 -9.658 8.613 1.00 93.50 84 ARG A CA 1
ATOM 598 C C . ARG A 1 84 ? -8.787 -9.984 9.745 1.00 93.50 84 ARG A C 1
ATOM 600 O O . ARG A 1 84 ? -8.545 -9.542 10.863 1.00 93.50 84 ARG A O 1
ATOM 607 N N . GLY A 1 85 ? -9.882 -10.696 9.473 1.00 95.62 85 GLY A N 1
ATOM 608 C CA . GLY A 1 85 ? -10.904 -11.017 10.475 1.00 95.62 85 GLY A CA 1
ATOM 609 C C . GLY A 1 85 ? -11.640 -9.789 11.026 1.00 95.62 85 GLY A C 1
ATOM 610 O O . GLY A 1 85 ? -11.993 -9.759 12.201 1.00 95.62 85 GLY A O 1
ATOM 611 N N . VAL A 1 86 ? -11.846 -8.753 10.205 1.00 96.56 86 VAL A N 1
ATOM 612 C CA . VAL A 1 86 ? -12.544 -7.511 10.594 1.00 96.56 86 VAL A CA 1
ATOM 613 C C . VAL A 1 86 ? -13.642 -7.161 9.593 1.00 96.56 86 VAL A C 1
ATOM 615 O O . VAL A 1 86 ? -13.685 -7.710 8.499 1.00 96.56 86 VAL A O 1
ATOM 618 N N . SER A 1 87 ? -14.526 -6.222 9.938 1.00 97.81 87 SER A N 1
ATOM 619 C CA . SER A 1 87 ? -15.569 -5.766 9.010 1.00 97.81 87 SER A CA 1
ATOM 620 C C . SER A 1 87 ? -15.001 -4.967 7.826 1.00 97.81 87 SER A C 1
ATOM 622 O O . SER A 1 87 ? -13.984 -4.279 7.957 1.00 97.81 87 SER A O 1
ATOM 624 N N . GLU A 1 88 ? -15.709 -4.958 6.694 1.00 97.62 88 GLU A N 1
ATOM 625 C CA . GLU A 1 88 ? -15.374 -4.095 5.549 1.00 97.62 88 GLU A CA 1
ATOM 626 C C . GLU A 1 88 ? -15.359 -2.606 5.921 1.00 97.62 88 GLU A C 1
ATOM 628 O O . GLU A 1 88 ? -14.499 -1.858 5.462 1.00 97.62 88 GLU A O 1
ATOM 633 N N . ARG A 1 89 ? -16.251 -2.173 6.825 1.00 97.69 89 ARG A N 1
ATOM 634 C CA . ARG A 1 89 ? -16.261 -0.808 7.380 1.00 97.69 89 ARG A CA 1
ATOM 635 C C . ARG A 1 89 ? -14.940 -0.486 8.083 1.00 97.69 89 ARG A C 1
ATOM 637 O O . ARG A 1 89 ? -14.404 0.609 7.918 1.00 97.69 89 ARG A O 1
ATOM 644 N N . THR A 1 90 ? -14.417 -1.432 8.863 1.00 97.31 90 THR A N 1
ATOM 645 C CA . THR A 1 90 ? -13.131 -1.294 9.553 1.00 97.31 90 THR A CA 1
ATOM 646 C C . THR A 1 90 ? -11.991 -1.180 8.544 1.00 97.31 90 THR A C 1
ATOM 648 O O . THR A 1 90 ? -11.145 -0.300 8.697 1.00 97.31 90 THR A O 1
ATOM 651 N N . VAL A 1 91 ? -11.992 -2.006 7.492 1.00 97.38 91 VAL A N 1
ATOM 652 C CA . VAL A 1 91 ? -11.020 -1.896 6.394 1.00 97.38 91 VAL A CA 1
ATOM 653 C C . VAL A 1 91 ? -11.108 -0.526 5.728 1.00 97.38 91 VAL A C 1
ATOM 655 O O . VAL A 1 91 ? -10.085 0.136 5.598 1.00 97.38 91 VAL A O 1
ATOM 658 N N . ALA A 1 92 ? -12.305 -0.050 5.387 1.00 96.50 92 ALA A N 1
ATOM 659 C CA . ALA A 1 92 ? -12.491 1.258 4.760 1.00 96.50 92 ALA A CA 1
ATOM 660 C C . ALA A 1 92 ? -11.913 2.402 5.604 1.00 96.50 92 ALA A C 1
ATOM 662 O O . ALA A 1 92 ? -11.232 3.285 5.082 1.00 96.50 92 ALA A O 1
ATOM 663 N N . ASN A 1 93 ? -12.111 2.354 6.923 1.00 97.69 93 ASN A N 1
ATOM 664 C CA . ASN A 1 93 ? -11.530 3.333 7.840 1.00 97.69 93 ASN A CA 1
ATOM 665 C C . ASN A 1 93 ? -9.993 3.233 7.898 1.00 97.69 93 ASN A C 1
ATOM 667 O O . ASN A 1 93 ? -9.316 4.261 7.921 1.00 97.69 93 ASN A O 1
ATOM 671 N N . GLN A 1 94 ? -9.432 2.017 7.892 1.00 96.50 94 GLN A N 1
ATOM 672 C CA . GLN A 1 94 ? -7.980 1.801 7.832 1.00 96.50 94 GLN A CA 1
ATOM 673 C C . GLN A 1 94 ? -7.386 2.343 6.522 1.00 96.50 94 GLN A C 1
ATOM 675 O O . GLN A 1 94 ? -6.370 3.034 6.555 1.00 96.50 94 GLN A O 1
ATOM 680 N N . VAL A 1 95 ? -8.043 2.092 5.384 1.00 96.56 95 VAL A N 1
ATOM 681 C CA . VAL A 1 95 ? -7.634 2.597 4.064 1.00 96.56 95 VAL A CA 1
ATOM 682 C C . VAL A 1 95 ? -7.682 4.125 4.029 1.00 96.56 95 VAL A C 1
ATOM 684 O O . VAL A 1 95 ? -6.705 4.749 3.626 1.00 96.56 95 VAL A O 1
ATOM 687 N N . GLN A 1 96 ? -8.760 4.750 4.515 1.00 96.56 96 GLN A N 1
ATOM 688 C CA . GLN A 1 96 ? -8.838 6.213 4.607 1.00 96.56 96 GLN A CA 1
ATOM 689 C C . GLN A 1 96 ? -7.767 6.809 5.527 1.00 96.56 96 GLN A C 1
ATOM 691 O O . GLN A 1 96 ? -7.197 7.854 5.214 1.00 96.56 96 GLN A O 1
ATOM 696 N N . GLY A 1 97 ? -7.492 6.166 6.665 1.00 96.75 97 GLY A N 1
ATOM 697 C CA . GLY A 1 97 ? -6.422 6.580 7.571 1.00 96.75 97 GLY A CA 1
ATOM 698 C C . GLY A 1 97 ? -5.058 6.548 6.888 1.00 96.75 97 GLY A C 1
ATOM 699 O O . GLY A 1 97 ? -4.320 7.531 6.950 1.00 96.75 97 GLY A O 1
ATOM 700 N N . LEU A 1 98 ? -4.775 5.461 6.169 1.00 96.25 98 LEU A N 1
ATOM 701 C CA . LEU A 1 98 ? -3.551 5.287 5.395 1.00 96.25 98 LEU A CA 1
ATOM 702 C C . LEU A 1 98 ? -3.421 6.332 4.278 1.00 96.25 98 LEU A C 1
ATOM 704 O O . LEU A 1 98 ? -2.369 6.949 4.139 1.00 96.25 98 LEU A O 1
ATOM 708 N N . TYR A 1 99 ? -4.493 6.576 3.522 1.00 95.31 99 TYR A N 1
ATOM 709 C CA . TYR A 1 99 ? -4.536 7.601 2.474 1.00 95.31 99 TYR A CA 1
ATOM 710 C C . TYR A 1 99 ? -4.225 8.988 3.027 1.00 95.31 99 TYR A C 1
ATOM 712 O O . TYR A 1 99 ? -3.330 9.667 2.527 1.00 95.31 99 TYR A O 1
ATOM 720 N N . ARG A 1 100 ? -4.881 9.368 4.128 1.00 96.25 100 ARG A N 1
ATOM 721 C CA . ARG A 1 100 ? -4.622 10.637 4.813 1.00 96.25 100 ARG A CA 1
ATOM 722 C C . ARG A 1 100 ? -3.174 10.740 5.295 1.00 96.25 100 ARG A C 1
ATOM 724 O O . ARG A 1 100 ? -2.561 11.785 5.117 1.00 96.25 100 ARG A O 1
ATOM 731 N N . LYS A 1 101 ? -2.623 9.672 5.881 1.00 95.38 101 LYS A N 1
ATOM 732 C CA . LYS A 1 101 ? -1.243 9.652 6.390 1.00 95.38 101 LYS A CA 1
ATOM 733 C C . LYS A 1 101 ? -0.203 9.795 5.277 1.00 95.38 101 LYS A C 1
ATOM 735 O O . LYS A 1 101 ? 0.817 10.440 5.484 1.00 95.38 101 LYS A O 1
ATOM 740 N N . LEU A 1 102 ? -0.470 9.214 4.109 1.00 92.06 102 LEU A N 1
ATOM 741 C CA . LEU A 1 102 ? 0.408 9.287 2.939 1.00 92.06 102 LEU A CA 1
ATOM 742 C C . LEU A 1 102 ? 0.125 10.499 2.033 1.00 92.06 102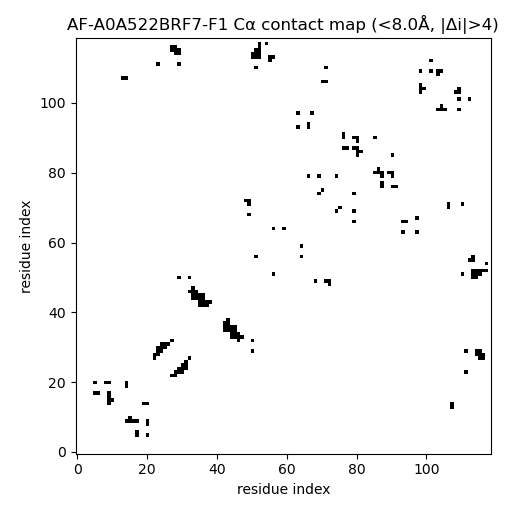 LEU A C 1
ATOM 744 O O . LEU A 1 102 ? 0.833 10.686 1.049 1.00 92.06 102 LEU A O 1
ATOM 748 N N . GLY A 1 103 ? -0.893 11.314 2.336 1.00 93.31 103 GLY A N 1
ATOM 749 C CA . GLY A 1 103 ? -1.275 12.467 1.513 1.00 93.31 103 GLY A CA 1
ATOM 750 C C . GLY A 1 103 ? -1.826 12.091 0.132 1.00 93.31 103 GLY A C 1
ATOM 751 O O . GLY A 1 103 ? -1.725 12.874 -0.808 1.00 93.31 103 GLY A O 1
ATOM 752 N N . VAL A 1 104 ? -2.396 10.892 -0.008 1.00 92.75 104 VAL A N 1
ATOM 753 C CA . VAL A 1 104 ? -2.938 10.364 -1.269 1.00 92.75 104 VAL A CA 1
ATOM 754 C C . VAL A 1 104 ? -4.454 10.219 -1.189 1.00 92.75 104 VAL A C 1
ATOM 756 O O . VAL A 1 104 ? -5.027 10.139 -0.108 1.00 92.75 104 VAL A O 1
ATOM 759 N N . HIS A 1 105 ? -5.116 10.173 -2.341 1.00 90.38 105 HIS A N 1
ATOM 760 C CA . HIS A 1 105 ? -6.581 10.112 -2.443 1.00 90.38 105 HIS A CA 1
ATOM 761 C C . HIS A 1 105 ? -7.075 8.927 -3.284 1.00 90.38 105 HIS A C 1
ATOM 763 O O . HIS A 1 105 ? -8.278 8.729 -3.429 1.00 90.38 105 HIS A O 1
ATOM 769 N N . SER A 1 106 ? -6.163 8.119 -3.826 1.00 86.88 106 SER A N 1
ATOM 770 C CA . SER A 1 106 ? -6.503 6.964 -4.648 1.00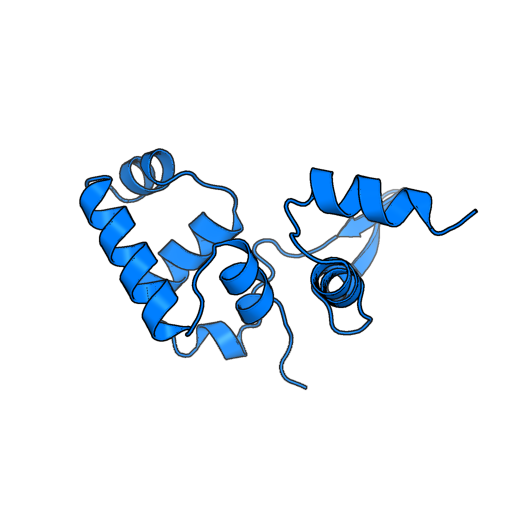 86.88 106 SER A CA 1
ATOM 771 C C . SER A 1 106 ? -5.536 5.808 -4.412 1.00 86.88 106 SER A C 1
ATOM 773 O O . SER A 1 106 ? -4.404 5.980 -3.950 1.00 86.88 106 SER A O 1
ATOM 775 N N . ARG A 1 107 ? -5.985 4.602 -4.769 1.00 85.56 107 ARG A N 1
ATOM 776 C CA . ARG A 1 107 ? -5.171 3.382 -4.720 1.00 85.56 107 ARG A CA 1
ATOM 777 C C . ARG A 1 107 ? -3.948 3.476 -5.631 1.00 85.56 107 ARG A C 1
ATOM 779 O O . ARG A 1 107 ? -2.880 3.001 -5.259 1.00 85.56 107 ARG A O 1
ATOM 786 N N . VAL A 1 108 ? -4.108 4.107 -6.794 1.00 83.50 108 VAL A N 1
ATOM 787 C CA . VAL A 1 108 ? -3.025 4.332 -7.759 1.00 83.50 108 VAL A CA 1
ATOM 788 C C . VAL A 1 108 ? -1.996 5.303 -7.185 1.00 83.50 108 VAL A C 1
ATOM 790 O O . VAL A 1 108 ? -0.808 4.998 -7.196 1.00 83.50 108 VAL A O 1
ATOM 793 N N . ALA A 1 109 ? -2.440 6.418 -6.598 1.00 84.56 109 ALA A N 1
ATOM 794 C CA . ALA A 1 109 ? -1.548 7.373 -5.947 1.00 84.56 109 ALA A CA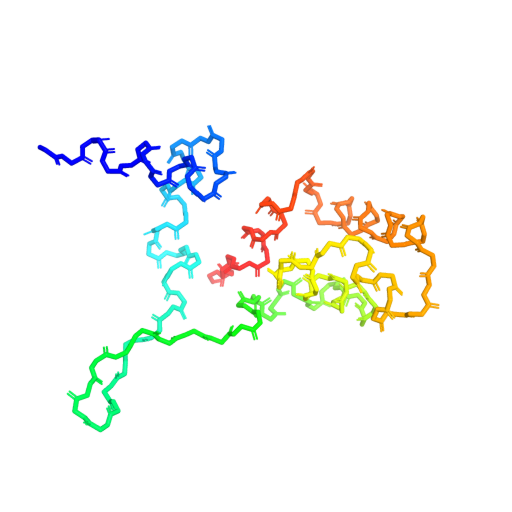 1
ATOM 795 C C . ALA A 1 109 ? -0.793 6.738 -4.766 1.00 84.56 109 ALA A C 1
ATOM 797 O O . ALA A 1 109 ? 0.408 6.955 -4.622 1.00 84.56 109 ALA A O 1
ATOM 798 N N . LEU A 1 110 ? -1.459 5.894 -3.964 1.00 90.38 110 LEU A N 1
ATOM 799 C CA . LEU A 1 110 ? -0.795 5.100 -2.924 1.00 90.38 110 LEU A CA 1
ATOM 800 C C . LEU A 1 110 ? 0.302 4.208 -3.515 1.00 90.38 110 LEU A C 1
ATOM 802 O O . LEU A 1 110 ? 1.413 4.186 -2.991 1.00 90.38 110 LEU A O 1
ATOM 806 N N . ALA A 1 111 ? 0.009 3.492 -4.604 1.00 86.19 111 ALA A N 1
ATOM 807 C CA . ALA A 1 111 ? 0.995 2.639 -5.257 1.00 86.19 111 ALA A CA 1
ATOM 808 C C . ALA A 1 111 ? 2.191 3.448 -5.771 1.00 86.19 111 ALA A C 1
ATOM 810 O O . ALA A 1 111 ? 3.329 3.082 -5.501 1.00 86.19 111 ALA A O 1
ATOM 811 N N . ALA A 1 112 ? 1.947 4.587 -6.420 1.00 83.38 112 ALA A N 1
ATOM 812 C CA . ALA A 1 112 ? 3.007 5.461 -6.907 1.00 83.38 112 ALA A CA 1
ATOM 813 C C . ALA A 1 112 ? 3.911 5.968 -5.769 1.00 83.38 112 ALA A C 1
ATOM 815 O O . ALA A 1 112 ? 5.132 5.890 -5.877 1.00 83.38 112 ALA A O 1
ATOM 816 N N . VAL A 1 113 ? 3.325 6.430 -4.658 1.00 87.50 113 VAL A N 1
ATOM 817 C CA . VAL A 1 113 ? 4.083 6.918 -3.492 1.00 87.50 113 VAL A CA 1
ATOM 818 C C . VAL A 1 113 ? 4.911 5.813 -2.849 1.00 87.50 113 VAL A C 1
ATOM 820 O O . VAL A 1 113 ? 6.056 6.056 -2.473 1.00 87.50 113 VAL A O 1
ATOM 823 N N . LEU A 1 114 ? 4.349 4.610 -2.709 1.00 87.69 114 LEU A N 1
ATOM 824 C CA . LEU A 1 114 ? 5.044 3.507 -2.053 1.00 87.69 114 LEU A CA 1
ATOM 825 C C . LEU A 1 114 ? 6.111 2.863 -2.934 1.00 87.69 114 LEU A C 1
ATOM 827 O O . LEU A 1 114 ? 7.059 2.327 -2.387 1.00 87.69 114 LEU A O 1
ATOM 831 N N . GLN A 1 115 ? 5.974 2.885 -4.259 1.00 80.69 115 GLN A N 1
ATOM 832 C CA . GLN A 1 115 ? 6.893 2.196 -5.178 1.00 80.69 115 GLN A CA 1
ATOM 833 C C . GLN A 1 115 ? 8.021 3.101 -5.699 1.00 80.69 115 GLN A C 1
ATOM 835 O O . GLN A 1 115 ? 9.025 2.610 -6.213 1.00 80.69 115 GLN A O 1
ATOM 840 N N . MET A 1 116 ? 7.870 4.421 -5.582 1.00 75.06 116 MET A N 1
ATOM 841 C CA . MET A 1 116 ? 8.872 5.388 -6.020 1.00 75.06 116 MET A CA 1
ATOM 842 C C . MET A 1 116 ? 10.045 5.434 -5.040 1.00 75.06 116 MET A C 1
ATOM 844 O O . MET A 1 116 ? 9.881 5.831 -3.884 1.00 75.06 116 MET A O 1
ATOM 848 N N . ARG A 1 117 ? 11.233 5.063 -5.532 1.00 64.81 117 ARG A N 1
ATOM 849 C CA . ARG A 1 117 ? 12.469 5.091 -4.746 1.00 64.81 117 ARG A CA 1
ATOM 850 C C . ARG A 1 117 ? 12.824 6.527 -4.378 1.00 64.81 117 ARG A C 1
ATOM 852 O O . ARG A 1 117 ? 12.883 7.390 -5.255 1.00 64.81 117 ARG A O 1
ATOM 859 N N . ALA A 1 118 ? 13.077 6.784 -3.099 1.00 60.03 118 ALA A N 1
ATOM 860 C CA . ALA A 1 118 ? 13.840 7.968 -2.722 1.00 60.03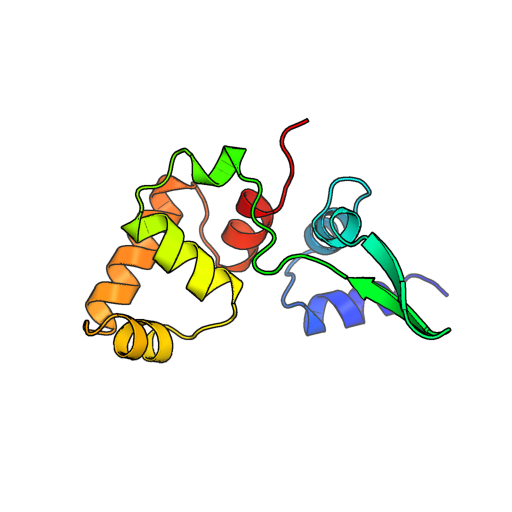 118 ALA A CA 1
ATOM 861 C C . ALA A 1 118 ? 15.277 7.807 -3.256 1.00 60.03 118 ALA A C 1
ATOM 863 O O . ALA A 1 118 ? 15.879 6.745 -3.080 1.00 60.03 118 ALA A O 1
ATOM 864 N N . GLY A 1 119 ? 15.760 8.815 -3.990 1.00 52.47 119 GLY A N 1
ATOM 865 C CA . GLY A 1 119 ? 17.140 8.872 -4.483 1.00 52.47 119 GLY A CA 1
ATOM 866 C C . GLY A 1 119 ? 18.156 9.009 -3.361 1.00 52.47 119 GLY A C 1
ATOM 867 O O . GLY A 1 119 ? 17.772 9.523 -2.285 1.00 52.47 119 GLY A O 1
#

Nearest PDB structures (foldseek):
  1zlj-assembly4_H  TM=9.328E-01  e=8.468E-03  Mycobacterium tuberculosis
  4wul-assembly1_A  TM=9.421E-01  e=1.643E-02  unclassified
  4wsz-assembly1_A  TM=9.200E-01  e=1.643E-02  unclassified
  4gvp-assembly1_A  TM=8.883E-01  e=1.745E-02  Staphylococcus aureus subsp. aureus Mu50
  3kln-assembly1_A  TM=8.121E-01  e=2.827E-02  Vibrio cholerae O1 biovar El Tor

Mean predicted aligned error: 11.05 Å

pLDDT: mean 78.93, std 15.4, range [36.34, 97.81]

Secondary structure (DSSP, 8-state):
--HHHHHHHHHHHT-SSHHHHHHHTSTTSGGGGPEEEEETTEEEEE--SS---HHHHTTS-HHHHHHHHHHHTT--HHHHHHHHTS-HHHHHHHHHHHHHHHT-SSHHHHHHHHHSPP-